Protein AF-A0A7X7L775-F1 (afdb_monomer_lite)

Structure (mmCIF, N/CA/C/O backbone):
data_AF-A0A7X7L775-F1
#
_entry.id   AF-A0A7X7L775-F1
#
loop_
_atom_site.group_PDB
_atom_site.id
_atom_site.type_symbol
_atom_site.label_atom_id
_atom_site.label_alt_id
_atom_site.label_comp_id
_atom_site.label_asym_id
_atom_site.label_entity_id
_atom_site.label_seq_id
_atom_site.pdbx_PDB_ins_code
_atom_site.Cartn_x
_atom_site.Cartn_y
_atom_site.Cartn_z
_atom_site.occupancy
_atom_site.B_iso_or_equiv
_atom_site.auth_seq_id
_atom_site.auth_comp_id
_atom_site.auth_asym_id
_atom_site.auth_atom_id
_atom_site.pdbx_PDB_model_num
ATOM 1 N N . GLU A 1 1 ? 21.124 26.265 -6.859 1.00 46.03 1 GLU A N 1
ATOM 2 C CA . GLU A 1 1 ? 20.846 25.430 -5.668 1.00 46.03 1 GLU A CA 1
ATOM 3 C C . GLU A 1 1 ? 19.899 24.245 -5.911 1.00 46.03 1 GLU A C 1
ATOM 5 O O . GLU A 1 1 ? 19.710 23.469 -4.991 1.00 46.03 1 GLU A O 1
ATOM 10 N N . ILE A 1 2 ? 19.387 24.006 -7.129 1.00 48.62 2 ILE A N 1
ATOM 11 C CA . ILE A 1 2 ? 18.454 22.886 -7.409 1.00 48.62 2 ILE A CA 1
ATOM 12 C C . ILE A 1 2 ? 19.182 21.575 -7.805 1.00 48.62 2 ILE A C 1
ATOM 14 O O . ILE A 1 2 ? 18.610 20.496 -7.750 1.00 48.62 2 ILE A O 1
ATOM 18 N N . GLU A 1 3 ? 20.478 21.626 -8.132 1.00 42.62 3 GLU A N 1
ATOM 19 C CA . GLU A 1 3 ? 21.259 20.466 -8.617 1.00 42.62 3 GLU A CA 1
ATOM 20 C C . GLU A 1 3 ? 21.917 19.603 -7.522 1.00 42.62 3 GLU A C 1
ATOM 22 O O . GLU A 1 3 ? 22.632 18.655 -7.836 1.00 42.62 3 GLU A O 1
ATOM 27 N N . LYS A 1 4 ? 21.696 19.899 -6.235 1.00 44.00 4 LYS A N 1
ATOM 28 C CA . LYS A 1 4 ? 22.303 19.155 -5.110 1.00 44.00 4 LYS A CA 1
ATOM 29 C C . LYS A 1 4 ? 21.360 18.172 -4.404 1.00 44.00 4 LYS A C 1
ATOM 31 O O . LYS A 1 4 ? 21.684 17.709 -3.318 1.00 44.00 4 LYS A O 1
ATOM 36 N N . ILE A 1 5 ? 20.242 17.810 -5.036 1.00 47.72 5 ILE A N 1
ATOM 37 C CA . ILE A 1 5 ? 19.385 16.685 -4.622 1.00 47.72 5 ILE A CA 1
ATOM 38 C C . ILE A 1 5 ? 19.456 15.595 -5.705 1.00 47.72 5 ILE A C 1
ATOM 40 O O . ILE A 1 5 ? 18.521 15.363 -6.458 1.00 47.72 5 ILE A O 1
ATOM 44 N N . LYS A 1 6 ? 20.623 14.968 -5.835 1.00 49.72 6 LYS A N 1
ATOM 45 C CA . LYS A 1 6 ? 20.861 13.664 -6.484 1.00 49.72 6 LYS A CA 1
ATOM 46 C C . LYS A 1 6 ? 22.051 13.080 -5.711 1.00 49.72 6 LYS A C 1
ATOM 48 O O . LYS A 1 6 ? 23.084 13.735 -5.661 1.00 49.72 6 LYS A O 1
ATOM 53 N N . ASN A 1 7 ? 22.020 11.953 -4.999 1.00 52.84 7 ASN A N 1
ATOM 54 C CA . ASN A 1 7 ? 21.298 10.696 -5.168 1.00 52.84 7 ASN A CA 1
ATOM 55 C C . ASN A 1 7 ? 21.207 9.973 -3.805 1.00 52.84 7 ASN A C 1
ATOM 57 O O . ASN A 1 7 ? 22.163 9.302 -3.419 1.00 52.84 7 ASN A O 1
ATOM 61 N N . GLU A 1 8 ? 20.098 10.073 -3.081 1.00 59.28 8 GLU A N 1
ATOM 62 C CA . GLU A 1 8 ? 19.779 9.042 -2.072 1.00 59.28 8 GLU A CA 1
ATOM 63 C C . GLU A 1 8 ? 18.551 8.238 -2.508 1.00 59.28 8 GLU A C 1
ATOM 65 O O . GLU A 1 8 ? 18.525 7.023 -2.333 1.00 59.28 8 GLU A O 1
ATOM 70 N N . TYR A 1 9 ? 17.601 8.885 -3.196 1.00 64.19 9 TYR A N 1
ATOM 71 C CA . TYR A 1 9 ? 16.372 8.251 -3.658 1.00 64.19 9 TYR A CA 1
ATOM 72 C C . TYR A 1 9 ? 16.010 8.659 -5.084 1.00 64.19 9 TYR A C 1
ATOM 74 O O . TYR A 1 9 ? 16.171 9.813 -5.486 1.00 64.19 9 TYR A O 1
ATOM 82 N N . ASP A 1 10 ? 15.517 7.678 -5.831 1.00 80.00 10 ASP A N 1
ATOM 83 C CA . ASP A 1 10 ? 14.937 7.841 -7.157 1.00 80.00 10 ASP A CA 1
ATOM 84 C C . ASP A 1 10 ? 13.474 8.284 -6.999 1.00 80.00 10 ASP A C 1
ATOM 86 O O . ASP A 1 10 ? 12.580 7.469 -6.768 1.00 80.00 10 ASP A O 1
ATOM 90 N N . PHE A 1 11 ? 13.242 9.599 -7.021 1.00 79.69 11 PHE A N 1
ATOM 91 C CA . PHE A 1 11 ? 11.902 10.168 -6.857 1.00 79.69 11 PHE A CA 1
ATOM 92 C C . PHE A 1 11 ? 10.941 9.754 -7.969 1.00 79.69 11 PHE A C 1
ATOM 94 O O . PHE A 1 11 ? 9.754 9.593 -7.688 1.00 79.69 11 PHE A O 1
ATOM 101 N N . ASP A 1 12 ? 11.440 9.560 -9.190 1.00 84.12 12 ASP A N 1
ATOM 102 C CA . ASP A 1 12 ? 10.615 9.104 -10.307 1.00 84.12 12 ASP A CA 1
ATOM 103 C C . ASP A 1 12 ? 10.088 7.700 -9.989 1.00 84.12 12 ASP A C 1
ATOM 105 O O . ASP A 1 12 ? 8.879 7.473 -10.001 1.00 84.12 12 ASP A O 1
ATOM 109 N N . PHE A 1 13 ? 10.963 6.804 -9.520 1.00 84.38 13 PHE A N 1
ATOM 110 C CA . PHE A 1 13 ? 10.550 5.471 -9.082 1.00 84.38 13 PHE A CA 1
ATOM 111 C C . PHE A 1 13 ? 9.582 5.485 -7.886 1.00 84.38 13 PHE A C 1
ATOM 113 O O . PHE A 1 13 ? 8.666 4.665 -7.818 1.00 84.38 13 PHE A O 1
ATOM 120 N N . ILE A 1 14 ? 9.745 6.407 -6.929 1.00 85.25 14 ILE A N 1
ATOM 121 C CA . ILE A 1 14 ? 8.799 6.549 -5.808 1.00 85.25 14 ILE A CA 1
ATOM 122 C C . ILE A 1 14 ? 7.416 6.967 -6.316 1.00 85.25 14 ILE A C 1
ATOM 124 O O . ILE A 1 14 ? 6.408 6.412 -5.873 1.00 85.25 14 ILE A O 1
ATOM 128 N N . CYS A 1 15 ? 7.358 7.935 -7.231 1.00 87.56 15 CYS A N 1
ATOM 129 C CA . CYS A 1 15 ? 6.113 8.374 -7.851 1.00 87.56 15 CYS A CA 1
ATOM 130 C C . CYS A 1 15 ? 5.448 7.231 -8.625 1.00 87.56 15 CYS A C 1
ATOM 132 O O . CYS A 1 15 ? 4.262 6.981 -8.411 1.00 87.56 15 CYS A O 1
ATOM 134 N N . ASP A 1 16 ? 6.216 6.490 -9.423 1.00 89.94 16 ASP A N 1
ATOM 135 C CA . ASP A 1 16 ? 5.752 5.309 -10.158 1.00 89.94 16 ASP A CA 1
ATOM 136 C C . ASP A 1 16 ? 5.179 4.245 -9.212 1.00 89.94 16 ASP A C 1
ATOM 138 O O . ASP A 1 16 ? 4.090 3.713 -9.427 1.00 89.94 16 ASP A O 1
ATOM 142 N N . ALA A 1 17 ? 5.867 3.976 -8.101 1.00 89.06 17 ALA A N 1
ATOM 143 C CA . ALA A 1 17 ? 5.421 3.025 -7.089 1.00 89.06 17 ALA A CA 1
ATOM 144 C C . ALA A 1 17 ? 4.112 3.454 -6.404 1.00 89.06 17 ALA A C 1
ATOM 146 O O . ALA A 1 17 ? 3.232 2.620 -6.163 1.00 89.06 17 ALA A O 1
ATOM 147 N N . ILE A 1 18 ? 3.957 4.747 -6.100 1.00 90.88 18 ILE A N 1
ATOM 148 C CA . ILE A 1 18 ? 2.723 5.299 -5.525 1.00 90.88 18 ILE A CA 1
ATOM 149 C C . ILE A 1 18 ? 1.586 5.274 -6.549 1.00 90.88 18 ILE A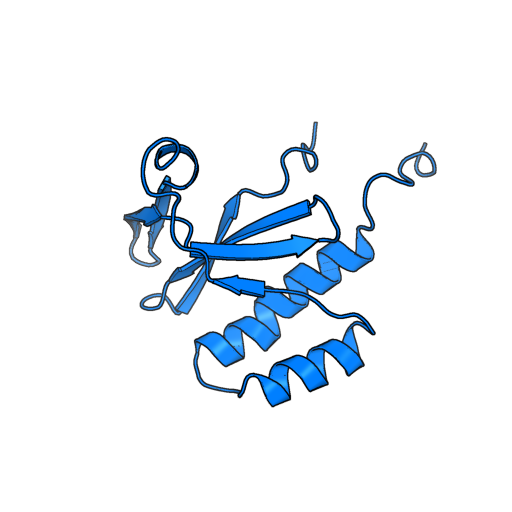 C 1
ATOM 151 O O . ILE A 1 18 ? 0.454 4.948 -6.186 1.00 90.88 18 ILE A O 1
ATOM 155 N N . GLU A 1 19 ? 1.862 5.585 -7.814 1.00 93.12 19 GLU A N 1
ATOM 156 C CA . GLU A 1 19 ? 0.863 5.527 -8.879 1.00 93.12 19 GLU A CA 1
ATOM 157 C C . GLU A 1 19 ? 0.379 4.087 -9.090 1.00 93.12 19 GLU A C 1
ATOM 159 O O . GLU A 1 19 ? -0.828 3.829 -9.045 1.00 93.12 19 GLU A O 1
ATOM 164 N N . HIS A 1 20 ? 1.305 3.131 -9.184 1.00 92.94 20 HIS A N 1
ATOM 165 C CA . HIS A 1 20 ? 0.987 1.709 -9.267 1.00 92.94 20 HIS A CA 1
ATOM 166 C C . HIS A 1 20 ? 0.115 1.243 -8.092 1.00 92.94 20 HIS A C 1
ATOM 168 O O . HIS A 1 20 ? -0.871 0.518 -8.270 1.00 92.94 20 HIS A O 1
ATOM 174 N N . LEU A 1 21 ? 0.454 1.690 -6.878 1.00 94.25 21 LEU A N 1
ATOM 175 C CA . LEU A 1 21 ? -0.307 1.399 -5.668 1.00 94.25 21 LEU A CA 1
ATOM 176 C C . LEU A 1 21 ? -1.737 1.953 -5.752 1.00 94.25 21 LEU A C 1
ATOM 178 O O . LEU A 1 21 ? -2.697 1.239 -5.453 1.00 94.25 21 LEU A O 1
ATOM 182 N N . ALA A 1 22 ? -1.878 3.215 -6.156 1.00 94.12 22 ALA A N 1
ATOM 183 C CA . ALA A 1 22 ? -3.151 3.926 -6.208 1.00 94.12 22 ALA A CA 1
ATOM 184 C C . ALA A 1 22 ? -4.069 3.456 -7.347 1.00 94.12 22 ALA A C 1
ATOM 186 O O . ALA A 1 22 ? -5.289 3.576 -7.224 1.00 94.12 22 ALA A O 1
ATOM 187 N N . LEU A 1 23 ? -3.507 2.927 -8.437 1.00 94.00 23 LEU A N 1
ATOM 188 C CA . LEU A 1 23 ? -4.256 2.519 -9.623 1.00 94.00 23 LEU A CA 1
ATOM 189 C C . LEU A 1 23 ? -4.399 1.001 -9.719 1.00 94.00 23 LEU A C 1
ATOM 191 O O . LEU A 1 23 ? -5.482 0.461 -9.484 1.00 94.00 23 LEU A O 1
ATOM 195 N N . ASP A 1 24 ? -3.330 0.303 -10.086 1.00 94.38 24 ASP A N 1
ATOM 196 C CA . ASP A 1 24 ? -3.411 -1.107 -10.465 1.00 94.38 24 ASP A CA 1
ATOM 197 C C . ASP A 1 24 ? -3.603 -1.998 -9.241 1.00 94.38 24 ASP A C 1
ATOM 199 O O . ASP A 1 24 ? -4.486 -2.860 -9.214 1.00 94.38 24 ASP A O 1
ATOM 203 N N . TYR A 1 25 ? -2.823 -1.761 -8.185 1.00 95.06 25 TYR A N 1
ATOM 204 C CA . TYR A 1 25 ? -2.954 -2.543 -6.964 1.00 95.06 25 TYR A CA 1
ATOM 205 C C . TYR A 1 25 ? -4.292 -2.281 -6.262 1.00 95.06 25 TYR A C 1
ATOM 207 O O . TYR A 1 25 ? -4.928 -3.214 -5.769 1.00 95.06 25 TYR A O 1
ATOM 215 N N . TYR A 1 26 ? -4.776 -1.036 -6.278 1.00 96.12 26 TYR A N 1
ATOM 216 C CA . TYR A 1 26 ? -6.121 -0.698 -5.814 1.00 96.12 26 TYR A CA 1
ATOM 217 C C . TYR A 1 26 ? -7.209 -1.471 -6.577 1.00 96.12 26 TYR A C 1
ATOM 219 O O . TYR A 1 26 ? -8.067 -2.096 -5.949 1.00 96.12 26 TYR A O 1
ATOM 227 N N . LYS A 1 27 ? -7.156 -1.501 -7.917 1.00 96.31 27 LYS A N 1
ATOM 228 C CA . LYS A 1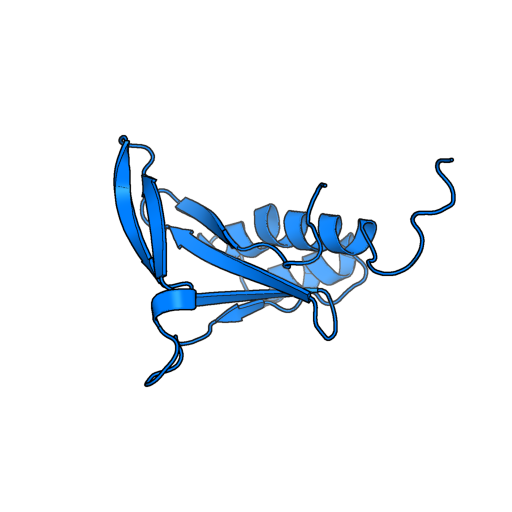 27 ? -8.099 -2.282 -8.739 1.00 96.31 27 LYS A CA 1
ATOM 229 C C . LYS A 1 27 ? -8.063 -3.765 -8.382 1.00 96.31 27 LYS A C 1
ATOM 231 O O . LYS A 1 27 ? -9.116 -4.390 -8.256 1.00 96.31 27 LYS A O 1
ATOM 236 N N . GLN A 1 28 ? -6.875 -4.329 -8.159 1.00 95.38 28 GLN A N 1
ATOM 237 C CA . GLN A 1 28 ? -6.744 -5.719 -7.720 1.00 95.38 28 GLN A CA 1
ATOM 238 C C . GLN A 1 28 ? -7.380 -5.939 -6.339 1.00 95.38 28 GLN A C 1
ATOM 240 O O . GLN A 1 28 ? -8.114 -6.907 -6.147 1.00 95.38 28 GLN A O 1
ATOM 245 N N . LEU A 1 29 ? -7.139 -5.046 -5.373 1.00 94.94 29 LEU A N 1
ATOM 246 C CA . LEU A 1 29 ? -7.730 -5.121 -4.030 1.00 94.94 29 LEU A CA 1
ATOM 247 C C . LEU A 1 29 ? -9.263 -5.022 -4.053 1.00 94.94 29 LEU A C 1
ATOM 249 O O . LEU A 1 29 ? -9.931 -5.648 -3.228 1.00 94.94 29 LEU A O 1
ATOM 253 N N . CYS A 1 30 ? -9.809 -4.274 -5.011 1.00 95.69 30 CYS A N 1
ATOM 254 C CA . CYS A 1 30 ? -11.241 -4.182 -5.286 1.00 95.69 30 CYS A CA 1
ATOM 255 C C . CYS A 1 30 ? -11.799 -5.378 -6.079 1.00 95.69 30 CYS A C 1
ATOM 257 O O . CYS A 1 30 ? -13.015 -5.473 -6.244 1.00 95.69 30 CYS A O 1
ATOM 259 N N . GLY A 1 31 ? -10.946 -6.303 -6.535 1.00 94.94 31 GLY A N 1
ATOM 260 C CA . GLY A 1 31 ? -11.333 -7.481 -7.313 1.00 94.94 31 GLY A CA 1
ATOM 261 C C . GLY A 1 31 ? -11.641 -7.194 -8.785 1.00 94.94 31 GLY A C 1
ATOM 262 O O . GLY A 1 31 ? -12.267 -8.020 -9.441 1.00 94.94 31 GLY A O 1
ATOM 263 N N . GLU A 1 32 ? -11.230 -6.035 -9.304 1.00 96.56 32 GLU A N 1
ATOM 264 C CA . GLU A 1 32 ? -11.500 -5.611 -10.685 1.00 96.56 32 GLU A CA 1
ATOM 265 C C . GLU A 1 32 ? -10.523 -6.228 -11.692 1.00 96.56 32 GLU A C 1
ATOM 267 O O . GLU A 1 32 ? -10.886 -6.461 -12.844 1.00 96.56 32 GLU A O 1
ATOM 272 N N . ILE A 1 33 ? -9.288 -6.505 -11.264 1.00 95.88 33 ILE A N 1
ATOM 273 C CA . ILE A 1 33 ? -8.250 -7.136 -12.087 1.00 95.88 33 ILE A CA 1
ATOM 274 C C . ILE A 1 33 ? -7.553 -8.263 -11.324 1.00 95.88 33 ILE A C 1
ATOM 276 O O . ILE A 1 33 ? -7.528 -8.283 -10.091 1.00 95.88 33 ILE A O 1
ATOM 280 N N . THR A 1 34 ? -6.966 -9.202 -12.064 1.00 94.94 34 THR A N 1
ATOM 281 C CA . THR A 1 34 ? -6.125 -10.259 -11.494 1.00 94.94 34 THR A CA 1
ATOM 282 C C . THR A 1 34 ? -4.705 -9.756 -11.236 1.00 94.94 34 THR A C 1
ATOM 284 O O . THR A 1 34 ? -4.285 -8.716 -11.745 1.00 94.94 34 THR A O 1
ATOM 287 N N . GLU A 1 35 ? -3.944 -10.525 -10.459 1.00 90.00 35 GLU A N 1
ATOM 288 C CA . GLU A 1 35 ? -2.522 -10.260 -10.233 1.00 90.00 35 GLU A CA 1
ATOM 289 C C . GLU A 1 35 ? -1.702 -10.280 -11.532 1.00 90.00 35 GLU A C 1
ATOM 291 O O . GLU A 1 35 ? -0.854 -9.414 -11.727 1.00 90.00 35 GLU A O 1
ATOM 296 N N . ASP A 1 36 ? -1.999 -11.201 -12.451 1.00 91.19 36 ASP A N 1
ATOM 297 C CA . ASP A 1 36 ? -1.307 -11.279 -13.743 1.00 91.19 36 ASP A CA 1
ATOM 298 C C . ASP A 1 36 ? -1.520 -10.011 -14.581 1.00 91.19 36 ASP A C 1
ATOM 300 O O . ASP A 1 36 ? -0.569 -9.481 -15.152 1.00 91.19 36 ASP A O 1
ATOM 304 N N . ILE A 1 37 ? -2.750 -9.480 -14.602 1.00 92.12 37 ILE A N 1
ATOM 305 C CA . ILE A 1 37 ? -3.074 -8.228 -15.305 1.00 92.12 37 ILE A CA 1
ATOM 306 C C . ILE A 1 37 ? -2.349 -7.046 -14.655 1.00 92.12 37 ILE A C 1
ATOM 308 O O . ILE A 1 37 ? -1.811 -6.196 -15.362 1.00 92.12 37 ILE A O 1
ATOM 312 N N . ARG A 1 38 ? -2.298 -6.999 -13.316 1.00 92.00 38 ARG A N 1
ATOM 313 C CA . ARG A 1 38 ? -1.534 -5.977 -12.586 1.00 92.00 38 ARG A CA 1
ATOM 314 C C . ARG A 1 38 ? -0.050 -6.031 -12.963 1.00 92.00 38 ARG A C 1
ATOM 316 O O . ARG A 1 38 ? 0.539 -4.993 -13.251 1.00 92.00 38 ARG A O 1
ATOM 323 N N . ASN A 1 39 ? 0.557 -7.217 -12.941 1.00 86.62 39 ASN A N 1
ATOM 324 C CA . ASN A 1 39 ? 1.985 -7.389 -13.220 1.00 86.62 39 ASN A CA 1
ATOM 325 C C . ASN A 1 39 ? 2.331 -6.999 -14.666 1.00 86.62 39 ASN A C 1
ATOM 327 O O . ASN A 1 39 ? 3.334 -6.323 -14.897 1.00 86.62 39 ASN A O 1
ATOM 331 N N . ASP A 1 40 ? 1.476 -7.359 -15.628 1.00 88.12 40 ASP A N 1
ATOM 332 C CA . ASP A 1 40 ? 1.604 -6.940 -17.027 1.00 88.12 40 ASP A CA 1
ATOM 333 C C . ASP A 1 40 ? 1.523 -5.410 -17.174 1.00 88.12 40 ASP A C 1
ATOM 335 O O . ASP A 1 40 ? 2.403 -4.811 -17.797 1.00 88.12 40 ASP A O 1
ATOM 339 N N . ALA A 1 41 ? 0.540 -4.758 -16.540 1.00 86.38 41 ALA A N 1
ATOM 340 C CA . ALA A 1 41 ? 0.403 -3.300 -16.554 1.00 86.38 41 ALA A CA 1
ATOM 341 C C . ALA A 1 41 ? 1.628 -2.594 -15.947 1.00 86.38 41 ALA A C 1
ATOM 343 O O . ALA A 1 41 ? 2.201 -1.711 -16.585 1.00 86.38 41 ALA A O 1
ATOM 344 N N . CYS A 1 42 ? 2.086 -3.048 -14.775 1.00 84.69 42 CYS A N 1
ATOM 345 C CA . CYS A 1 42 ? 3.270 -2.513 -14.101 1.00 84.69 42 CYS A CA 1
ATOM 346 C C . CYS A 1 42 ? 4.507 -2.548 -15.011 1.00 84.69 42 CYS A C 1
ATOM 348 O O . CYS A 1 42 ? 5.212 -1.550 -15.156 1.00 84.69 42 CYS A O 1
ATOM 350 N N . SER A 1 43 ? 4.734 -3.688 -15.675 1.00 82.25 43 SER A N 1
ATOM 351 C CA . SER A 1 43 ? 5.879 -3.870 -16.571 1.00 82.25 43 SER A CA 1
ATOM 352 C C . SER A 1 43 ? 5.839 -2.936 -17.785 1.00 82.25 43 SER A C 1
ATOM 354 O O . SER A 1 43 ? 6.881 -2.463 -18.232 1.00 82.25 43 SER A O 1
ATOM 356 N N . LYS A 1 44 ? 4.640 -2.639 -18.302 1.00 84.12 44 LYS A N 1
ATOM 357 C CA . LYS A 1 44 ? 4.441 -1.797 -19.489 1.00 84.12 44 LYS A CA 1
ATOM 358 C C . LYS A 1 44 ? 4.556 -0.309 -19.188 1.00 84.12 44 LYS A C 1
ATOM 360 O O . LYS A 1 44 ? 5.065 0.424 -20.030 1.00 84.12 44 LYS A O 1
ATOM 365 N N . VAL A 1 45 ? 4.039 0.130 -18.041 1.00 81.81 45 VAL A N 1
ATOM 366 C CA . VAL A 1 45 ? 3.958 1.555 -17.687 1.00 81.81 45 VAL A CA 1
ATOM 367 C C . VAL A 1 45 ? 5.256 2.033 -17.044 1.00 81.81 45 VAL A C 1
ATOM 369 O O . VAL A 1 45 ? 5.809 3.038 -17.477 1.00 81.81 45 VAL A O 1
ATOM 372 N N . TYR A 1 46 ? 5.776 1.282 -16.071 1.00 79.06 46 TYR A N 1
ATOM 373 C CA . TYR A 1 46 ? 6.897 1.722 -15.232 1.00 79.06 46 TYR A CA 1
ATOM 374 C C . TYR A 1 46 ? 8.239 1.107 -15.642 1.00 79.06 46 TYR A C 1
ATOM 376 O O . TYR A 1 46 ? 9.277 1.458 -15.088 1.00 79.06 46 TYR A O 1
ATOM 384 N N . ASN A 1 47 ? 8.237 0.149 -16.583 1.00 77.25 47 ASN A N 1
ATOM 385 C CA . ASN A 1 47 ? 9.422 -0.624 -16.987 1.00 77.25 47 ASN A CA 1
ATOM 386 C C . ASN A 1 47 ? 10.208 -1.192 -15.781 1.00 77.25 47 ASN A C 1
ATOM 388 O O . ASN A 1 47 ? 11.431 -1.335 -15.813 1.00 77.25 47 ASN A O 1
ATOM 392 N N . SER A 1 48 ? 9.494 -1.479 -14.691 1.00 72.12 48 SER A N 1
ATOM 393 C CA . SER A 1 48 ? 10.059 -1.871 -13.405 1.00 72.12 48 SER A CA 1
ATOM 394 C C . SER A 1 48 ? 9.152 -2.884 -12.713 1.00 72.12 48 SER A C 1
ATOM 396 O O . SER A 1 48 ? 7.947 -2.958 -12.977 1.00 72.12 48 SER A O 1
ATOM 398 N N . TYR A 1 49 ? 9.746 -3.687 -11.832 1.00 76.62 49 TYR A N 1
ATOM 399 C CA . TYR A 1 49 ? 9.015 -4.587 -10.949 1.00 76.62 49 TYR A CA 1
ATOM 400 C C . TYR A 1 49 ? 8.810 -3.899 -9.602 1.00 76.62 49 TYR A C 1
ATOM 402 O O . TYR A 1 49 ? 9.766 -3.673 -8.859 1.00 76.62 49 TYR A O 1
ATOM 410 N N . ILE A 1 50 ? 7.557 -3.574 -9.293 1.00 83.44 50 ILE A N 1
ATOM 411 C CA . ILE A 1 50 ? 7.171 -2.969 -8.022 1.00 83.44 50 ILE A CA 1
ATOM 412 C C . ILE A 1 50 ? 6.650 -4.074 -7.100 1.00 83.44 50 ILE A C 1
ATOM 414 O O . ILE A 1 50 ? 5.586 -4.653 -7.325 1.00 83.44 50 ILE A O 1
ATOM 418 N N . GLU A 1 51 ? 7.418 -4.393 -6.059 1.00 86.12 51 GLU A N 1
ATOM 419 C CA . GLU A 1 51 ? 7.077 -5.466 -5.128 1.00 86.12 51 GLU A CA 1
ATOM 420 C C . GLU A 1 51 ? 6.130 -4.972 -4.028 1.00 86.12 51 GLU A C 1
ATOM 422 O O . GLU A 1 51 ? 6.424 -4.016 -3.305 1.00 86.12 51 GLU A O 1
ATOM 427 N N . ILE A 1 52 ? 5.010 -5.679 -3.858 1.00 87.12 52 ILE A N 1
ATOM 428 C CA . ILE A 1 52 ? 4.086 -5.484 -2.741 1.00 87.12 52 ILE A CA 1
ATOM 429 C C . ILE A 1 52 ? 3.899 -6.809 -2.012 1.00 87.12 52 ILE A C 1
ATOM 431 O O . ILE A 1 52 ? 3.470 -7.798 -2.606 1.00 87.12 52 ILE A O 1
ATOM 435 N N . THR A 1 53 ? 4.143 -6.821 -0.702 1.00 87.44 53 THR A N 1
ATOM 436 C CA . THR A 1 53 ? 3.945 -8.015 0.125 1.00 87.44 53 THR A CA 1
ATOM 437 C C . THR A 1 53 ? 2.893 -7.782 1.194 1.00 87.44 53 THR A C 1
ATOM 439 O O . THR A 1 53 ? 2.743 -6.690 1.748 1.00 87.44 53 THR A O 1
ATOM 442 N N . LYS A 1 54 ? 2.131 -8.840 1.484 1.00 84.69 54 LYS A N 1
ATOM 443 C CA . LYS A 1 54 ? 1.317 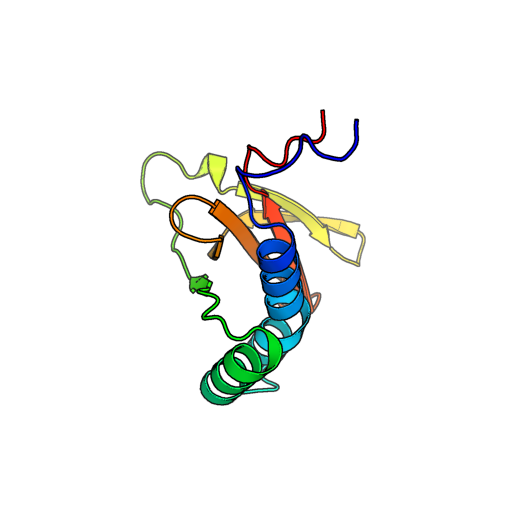-8.899 2.694 1.00 84.69 54 LYS A CA 1
ATOM 444 C C . LYS A 1 54 ? 2.189 -9.430 3.822 1.00 84.69 54 LYS A C 1
ATOM 446 O O . LYS A 1 54 ? 2.734 -10.527 3.716 1.00 84.69 54 LYS A O 1
ATOM 451 N N . VAL A 1 55 ? 2.292 -8.669 4.897 1.00 79.88 55 VAL A N 1
ATOM 452 C CA . VAL A 1 55 ? 3.071 -9.019 6.078 1.00 79.88 55 VAL A CA 1
ATOM 453 C C . VAL A 1 55 ? 2.145 -9.285 7.251 1.00 79.88 55 VAL A C 1
ATOM 455 O O . VAL A 1 55 ? 1.101 -8.657 7.406 1.00 79.88 55 VAL A O 1
ATOM 458 N N . ASN A 1 56 ? 2.532 -10.243 8.087 1.00 70.00 56 ASN A N 1
ATOM 459 C CA . ASN A 1 56 ? 1.937 -10.358 9.408 1.00 70.00 56 ASN A CA 1
ATOM 460 C C . ASN A 1 56 ? 2.730 -9.457 10.363 1.00 70.00 56 ASN A C 1
ATOM 462 O O . ASN A 1 56 ? 3.965 -9.490 10.305 1.00 70.00 56 ASN A O 1
ATOM 466 N N . PRO A 1 57 ? 2.061 -8.718 11.262 1.00 60.53 57 PRO A N 1
ATOM 467 C CA . PRO A 1 57 ? 2.735 -7.977 12.318 1.00 60.53 57 PRO A CA 1
ATOM 468 C C . PRO A 1 57 ? 3.712 -8.887 13.092 1.00 60.53 57 PRO A C 1
ATOM 470 O O . PRO A 1 57 ? 3.387 -10.056 13.358 1.00 60.53 57 PRO A O 1
ATOM 473 N N . PRO A 1 58 ? 4.915 -8.407 13.458 1.00 59.78 58 PRO A N 1
ATOM 474 C CA . PRO A 1 58 ? 5.870 -9.197 14.230 1.00 59.78 58 PRO A CA 1
ATOM 475 C C . PRO A 1 58 ? 5.254 -9.645 15.565 1.00 59.78 58 PRO A C 1
ATOM 477 O O . PRO A 1 58 ? 4.793 -8.825 16.352 1.00 59.78 58 PRO A O 1
ATOM 480 N N . LYS A 1 59 ? 5.269 -10.955 15.847 1.00 53.75 59 LYS A N 1
ATOM 481 C CA . LYS A 1 59 ? 4.437 -11.565 16.903 1.00 53.75 59 LYS A CA 1
ATOM 482 C C . LYS A 1 59 ? 4.736 -11.165 18.359 1.00 53.75 59 LYS A C 1
ATOM 484 O O . LYS A 1 59 ? 3.907 -11.486 19.201 1.00 53.75 59 LYS A O 1
ATOM 489 N N . ILE A 1 60 ? 5.904 -10.608 18.712 1.00 52.34 60 ILE A N 1
ATOM 490 C CA . ILE A 1 60 ? 6.337 -10.649 20.133 1.00 52.34 60 ILE A CA 1
ATOM 491 C C . ILE A 1 60 ? 6.942 -9.344 20.686 1.00 52.34 60 ILE A C 1
ATOM 493 O O . ILE A 1 60 ? 6.808 -9.110 21.882 1.00 52.34 60 ILE A O 1
ATOM 497 N N . THR A 1 61 ? 7.561 -8.460 19.892 1.00 53.69 61 THR A N 1
ATOM 498 C CA . THR A 1 61 ? 8.315 -7.326 20.486 1.00 53.69 61 THR A CA 1
ATOM 499 C C . THR A 1 61 ? 8.171 -5.967 19.808 1.00 53.69 61 THR A C 1
ATOM 501 O O . THR A 1 61 ?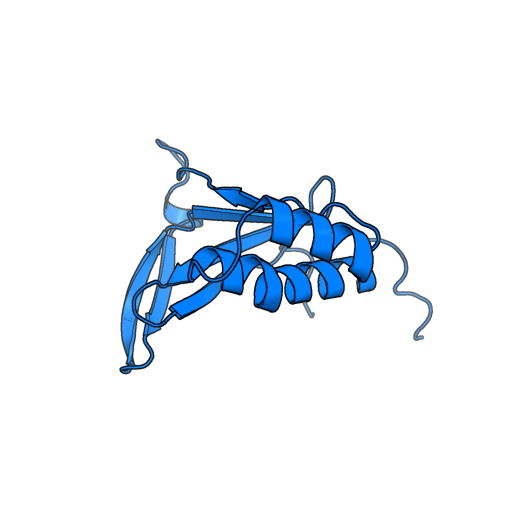 8.681 -4.996 20.361 1.00 53.69 61 THR A O 1
ATOM 504 N N . ASN A 1 62 ? 7.475 -5.852 18.668 1.00 54.28 62 ASN A N 1
ATOM 505 C CA . ASN A 1 62 ? 7.364 -4.566 17.970 1.00 54.28 62 ASN A CA 1
ATOM 506 C C . ASN A 1 62 ? 5.981 -4.253 17.372 1.00 54.28 62 ASN A C 1
ATOM 508 O O . ASN A 1 62 ? 5.882 -3.657 16.306 1.00 54.28 62 ASN A O 1
ATOM 512 N N . THR A 1 63 ? 4.896 -4.669 18.028 1.00 56.75 63 THR A N 1
ATOM 513 C CA . THR A 1 63 ? 3.536 -4.408 17.519 1.00 56.75 63 THR A CA 1
ATOM 514 C C . THR A 1 63 ? 3.176 -2.921 17.539 1.00 56.75 63 THR A C 1
ATOM 516 O O . THR A 1 63 ? 2.504 -2.455 16.628 1.00 56.75 63 THR A O 1
ATOM 519 N N . LYS A 1 64 ? 3.685 -2.147 18.511 1.00 61.53 64 LYS A N 1
ATOM 520 C CA . LYS A 1 64 ? 3.389 -0.707 18.632 1.00 61.53 64 LYS A CA 1
ATOM 521 C C . LYS A 1 64 ? 3.829 0.112 17.418 1.00 61.53 64 LYS A C 1
ATOM 523 O O . LYS A 1 64 ? 3.122 1.044 17.064 1.00 61.53 64 LYS A O 1
ATOM 528 N N . ASP A 1 65 ? 4.940 -0.248 16.775 1.00 68.06 65 ASP A N 1
ATOM 529 C CA . ASP A 1 65 ? 5.428 0.451 15.576 1.00 68.06 65 ASP A CA 1
ATOM 530 C C . ASP A 1 65 ? 4.571 0.161 14.328 1.00 68.06 65 ASP A C 1
ATOM 532 O O . ASP A 1 65 ? 4.688 0.859 13.324 1.00 68.06 65 ASP A O 1
ATOM 536 N N . TYR A 1 66 ? 3.716 -0.868 14.382 1.00 77.75 66 TYR A N 1
ATOM 537 C CA . TYR A 1 66 ? 2.801 -1.255 13.304 1.00 77.75 66 TYR A CA 1
ATOM 538 C C . TYR A 1 66 ? 1.356 -0.819 13.575 1.00 77.75 66 TYR A C 1
ATOM 540 O O . TYR A 1 66 ? 0.514 -0.922 12.686 1.00 77.75 66 TYR A O 1
ATOM 548 N N . GLU A 1 67 ? 1.054 -0.331 14.779 1.00 87.50 67 GLU A N 1
ATOM 549 C CA . GLU A 1 67 ? -0.264 0.166 15.164 1.00 87.50 67 GLU A CA 1
ATOM 550 C C . GLU A 1 67 ? -0.389 1.662 14.856 1.00 87.50 67 GLU A C 1
ATOM 552 O O . GLU A 1 67 ? 0.472 2.465 15.211 1.00 87.50 67 GLU A O 1
ATOM 557 N N . PHE A 1 68 ? -1.502 2.068 14.252 1.00 89.06 68 PHE A N 1
ATOM 558 C CA . PHE A 1 68 ? -1.797 3.475 13.995 1.00 89.06 68 PHE A CA 1
ATOM 559 C C . PHE A 1 68 ? -3.303 3.742 14.061 1.00 89.06 68 PHE A C 1
ATOM 561 O O . PHE A 1 68 ? -4.120 2.817 14.091 1.00 89.06 68 PHE A O 1
ATOM 568 N N . THR A 1 69 ? -3.684 5.017 14.113 1.00 93.31 69 THR A N 1
ATOM 569 C CA . THR A 1 69 ? -5.086 5.439 14.064 1.00 93.31 69 THR A CA 1
ATOM 570 C C . THR A 1 69 ? -5.355 6.291 12.833 1.00 93.31 69 THR A C 1
ATOM 572 O O . THR A 1 69 ? -4.503 7.061 12.395 1.00 93.31 69 THR A O 1
ATOM 575 N N . TYR A 1 70 ? -6.550 6.160 12.261 1.00 94.25 70 TYR A N 1
ATOM 576 C CA . TYR A 1 70 ? -6.998 6.990 11.142 1.00 94.25 70 TYR A CA 1
ATOM 577 C C . TYR A 1 70 ? -8.516 7.204 11.185 1.00 94.25 70 TYR A C 1
ATOM 579 O O . TYR A 1 70 ? -9.240 6.467 11.857 1.00 94.25 70 TYR A O 1
ATOM 587 N N . ASN A 1 71 ? -8.998 8.227 10.476 1.00 95.50 71 ASN A N 1
ATOM 588 C CA . ASN A 1 71 ? -10.425 8.544 10.386 1.00 95.50 71 ASN A CA 1
ATOM 589 C C . ASN A 1 71 ? -11.055 7.865 9.172 1.00 95.50 71 ASN A C 1
ATOM 591 O O . ASN A 1 71 ? -10.567 8.056 8.052 1.00 95.50 71 ASN A O 1
ATOM 595 N N . LYS A 1 72 ? -12.159 7.144 9.376 1.00 94.25 72 LYS A N 1
ATOM 596 C CA . LYS A 1 72 ? -13.087 6.692 8.329 1.00 94.25 72 LYS A CA 1
ATOM 597 C C . LYS A 1 72 ? -13.764 7.856 7.609 1.00 94.25 72 LYS A C 1
ATOM 599 O O . LYS A 1 72 ? -13.748 8.989 8.092 1.00 94.25 72 LYS A O 1
ATOM 604 N N . LYS A 1 73 ? -14.341 7.596 6.432 1.00 92.25 73 LYS A N 1
ATOM 605 C CA . LYS A 1 73 ? -15.102 8.605 5.667 1.00 92.25 73 LYS A CA 1
ATOM 606 C C . LYS A 1 73 ? -16.298 9.157 6.449 1.00 92.25 73 LYS A C 1
ATOM 608 O O . LYS A 1 73 ? -16.676 10.304 6.237 1.00 92.25 73 LYS A O 1
ATOM 613 N N . ASP A 1 74 ? -16.857 8.365 7.360 1.00 94.25 74 ASP A N 1
ATOM 614 C CA . ASP A 1 74 ? -17.928 8.769 8.278 1.00 94.25 74 ASP A CA 1
ATOM 615 C C . ASP A 1 74 ? -17.437 9.583 9.494 1.00 94.25 74 ASP A C 1
ATOM 617 O O . ASP A 1 74 ? -18.244 10.022 10.311 1.00 94.25 74 ASP A O 1
ATOM 621 N N . GLY A 1 75 ? -16.123 9.795 9.616 1.00 93.56 75 GLY A N 1
ATOM 622 C CA . GLY A 1 75 ? -15.494 10.517 10.719 1.00 93.56 75 GLY A CA 1
ATOM 623 C C . GLY A 1 75 ? -15.176 9.667 11.951 1.00 93.56 75 GLY A C 1
ATOM 624 O O . GLY A 1 75 ? -14.622 10.200 12.911 1.00 93.56 75 GLY A O 1
ATOM 625 N N . SER A 1 76 ? -15.485 8.367 11.959 1.00 95.44 76 SER A N 1
ATOM 626 C CA . SER A 1 76 ? -15.122 7.484 13.072 1.00 95.44 76 SER A CA 1
ATOM 627 C C . SER A 1 76 ? -13.616 7.198 13.104 1.00 95.44 76 SER A C 1
ATOM 629 O O . SER A 1 76 ? -12.967 7.046 12.068 1.00 95.44 76 SER A O 1
ATOM 631 N N . ILE A 1 77 ? -13.040 7.123 14.307 1.00 96.12 77 ILE A N 1
ATOM 632 C CA . ILE A 1 77 ? -11.620 6.804 14.496 1.00 96.12 77 ILE A CA 1
ATOM 633 C C . ILE A 1 77 ? -11.461 5.291 14.587 1.00 96.12 77 ILE A C 1
ATOM 635 O O . ILE A 1 77 ? -12.104 4.635 15.408 1.00 96.12 77 ILE A O 1
ATOM 639 N N . VAL A 1 78 ? -10.547 4.747 13.790 1.00 94.75 78 VAL A N 1
ATOM 640 C CA . VAL A 1 78 ? -10.200 3.327 13.789 1.00 94.75 78 VAL A CA 1
ATOM 641 C C . VAL A 1 78 ? -8.754 3.156 14.220 1.00 94.75 78 VAL A C 1
ATOM 643 O O . VAL A 1 78 ? -7.878 3.894 13.775 1.00 94.75 78 VAL A O 1
ATOM 646 N N . LYS A 1 79 ? -8.508 2.163 15.078 1.00 93.25 79 LYS A N 1
ATOM 647 C CA . LYS A 1 79 ? -7.170 1.650 15.375 1.00 93.25 79 LYS A CA 1
ATOM 648 C C . LYS A 1 79 ? -6.893 0.469 14.448 1.00 93.25 79 LYS A C 1
ATOM 650 O O . LYS A 1 79 ? -7.689 -0.467 14.415 1.00 93.25 79 LYS A O 1
ATOM 655 N N . ALA A 1 80 ? -5.795 0.523 13.707 1.00 90.56 80 ALA A N 1
ATOM 656 C CA . ALA A 1 80 ? -5.426 -0.489 12.729 1.00 90.56 80 ALA A CA 1
ATOM 657 C C . ALA A 1 80 ? -3.961 -0.905 12.863 1.00 90.56 80 ALA A C 1
ATOM 659 O O . ALA A 1 80 ? -3.159 -0.219 13.495 1.00 90.56 80 ALA A O 1
ATOM 660 N N . GLU A 1 81 ? -3.641 -2.037 12.243 1.00 90.44 81 GLU A N 1
ATOM 661 C CA . GLU A 1 81 ? -2.297 -2.598 12.164 1.00 90.44 81 GLU A CA 1
ATOM 662 C C . GLU A 1 81 ? -1.860 -2.648 10.701 1.00 90.44 81 GLU A C 1
ATOM 664 O O . GLU A 1 81 ? -2.610 -3.105 9.838 1.00 90.44 81 GLU A O 1
ATOM 669 N N . ILE A 1 82 ? -0.649 -2.172 10.426 1.00 89.81 82 ILE A N 1
ATOM 670 C CA . ILE A 1 82 ? -0.012 -2.236 9.111 1.00 89.81 82 ILE A CA 1
ATOM 671 C C . ILE A 1 82 ? 0.152 -3.705 8.707 1.00 89.81 82 ILE A C 1
ATOM 673 O O . ILE A 1 82 ? 0.800 -4.478 9.415 1.00 89.81 82 ILE A O 1
ATOM 677 N N . ASP A 1 83 ? -0.390 -4.075 7.544 1.00 90.69 83 ASP A N 1
ATOM 678 C CA . ASP A 1 83 ? -0.345 -5.448 7.028 1.00 90.69 83 ASP A CA 1
ATOM 679 C C . ASP A 1 83 ? 0.301 -5.561 5.643 1.00 90.69 83 ASP A C 1
ATOM 681 O O . ASP A 1 83 ? 0.367 -6.657 5.076 1.00 90.69 83 ASP A O 1
ATOM 685 N N . ARG A 1 84 ? 0.768 -4.448 5.062 1.00 92.31 84 ARG A N 1
ATOM 686 C CA . ARG A 1 84 ? 1.348 -4.428 3.715 1.00 92.31 84 ARG A CA 1
ATOM 687 C C . ARG A 1 84 ? 2.527 -3.486 3.582 1.00 92.31 84 ARG A C 1
ATOM 689 O O . ARG A 1 84 ? 2.531 -2.383 4.128 1.00 92.31 84 ARG A O 1
ATOM 696 N N . HIS A 1 85 ? 3.493 -3.933 2.786 1.00 91.06 85 HIS A N 1
ATOM 697 C CA . HIS A 1 85 ? 4.674 -3.175 2.398 1.00 91.06 85 HIS A CA 1
ATOM 698 C C . HIS A 1 85 ? 4.729 -3.042 0.881 1.00 91.06 85 HIS A C 1
ATOM 700 O O . HIS A 1 85 ? 4.609 -4.039 0.171 1.00 91.06 85 HIS A O 1
ATOM 706 N N . LEU A 1 86 ? 4.955 -1.823 0.408 1.00 91.19 86 LEU A N 1
ATOM 707 C CA . LEU A 1 86 ? 5.385 -1.516 -0.951 1.00 91.19 86 LEU A CA 1
ATOM 708 C C . LEU A 1 86 ? 6.887 -1.219 -0.905 1.00 91.19 86 LEU A C 1
ATOM 710 O O . LEU A 1 86 ? 7.305 -0.320 -0.174 1.00 91.19 86 LEU A O 1
ATOM 714 N N . TYR A 1 87 ? 7.693 -1.987 -1.633 1.00 86.75 87 TYR A N 1
ATOM 715 C CA . TYR A 1 87 ? 9.151 -1.881 -1.592 1.00 86.75 87 TYR A CA 1
ATOM 716 C C . TYR A 1 87 ? 9.659 -0.870 -2.616 1.00 86.75 87 TYR A C 1
ATOM 718 O O . TYR A 1 87 ? 9.279 -0.893 -3.784 1.00 86.75 87 TYR A O 1
ATOM 726 N N . LEU A 1 88 ? 10.562 -0.008 -2.159 1.00 82.94 88 LEU A N 1
ATOM 727 C CA . LEU A 1 88 ? 11.240 1.022 -2.934 1.00 82.94 88 LEU A CA 1
ATOM 728 C C . LEU A 1 88 ? 12.741 0.689 -2.993 1.00 82.94 88 LEU A C 1
ATOM 730 O O . LEU A 1 88 ? 13.573 1.376 -2.398 1.00 82.94 88 LEU A O 1
ATOM 734 N N . GLY A 1 89 ? 13.089 -0.430 -3.632 1.00 74.50 89 GLY A N 1
AT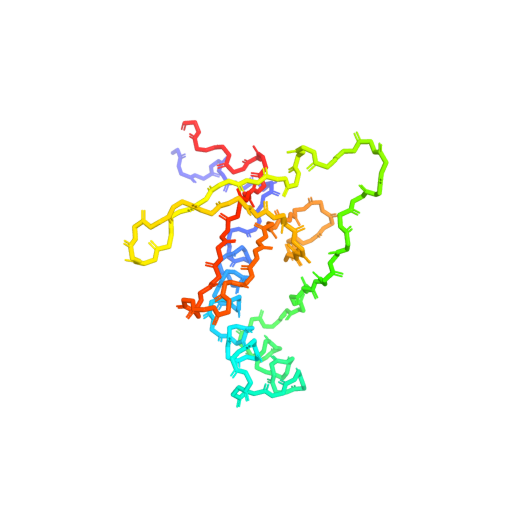OM 735 C CA . GLY A 1 89 ? 14.459 -0.955 -3.640 1.00 74.50 89 GLY A CA 1
ATOM 736 C C . GLY A 1 89 ? 14.837 -1.690 -2.346 1.00 74.50 89 GLY A C 1
ATOM 737 O O . GLY A 1 89 ? 13.986 -2.297 -1.696 1.00 74.50 89 GLY A O 1
ATOM 738 N N . SER A 1 90 ? 16.126 -1.685 -1.983 1.00 66.94 90 SER A N 1
ATOM 739 C CA . SER A 1 90 ? 16.655 -2.552 -0.914 1.00 66.94 90 SER A CA 1
ATOM 740 C C . SER A 1 90 ? 16.210 -2.156 0.498 1.00 66.94 90 SER A C 1
ATOM 742 O O . SER A 1 90 ? 15.967 -3.033 1.324 1.00 66.94 90 SER A O 1
ATOM 744 N N . GLU A 1 91 ? 16.067 -0.858 0.776 1.00 67.69 91 GLU A N 1
ATOM 745 C CA . GLU A 1 91 ? 15.829 -0.356 2.142 1.00 67.69 91 GLU A CA 1
ATOM 746 C C . GLU A 1 91 ? 14.559 0.503 2.282 1.00 67.69 91 GLU A C 1
ATOM 748 O O . GLU A 1 91 ? 14.027 0.655 3.385 1.00 67.69 91 GLU A O 1
ATOM 753 N N . GLY A 1 92 ? 14.032 1.055 1.182 1.00 78.31 92 GLY A N 1
ATOM 754 C CA . GLY A 1 92 ? 12.844 1.907 1.203 1.00 78.31 92 GLY A CA 1
ATOM 755 C C . GLY A 1 92 ? 11.551 1.093 1.251 1.00 78.31 92 GLY A C 1
ATOM 756 O O . GLY A 1 92 ? 11.388 0.129 0.506 1.00 78.31 92 GLY A O 1
ATOM 757 N N . ARG A 1 93 ? 10.607 1.473 2.122 1.00 85.25 93 ARG A N 1
ATOM 758 C CA . ARG A 1 93 ? 9.272 0.856 2.189 1.00 85.25 93 ARG A CA 1
ATOM 759 C C . ARG A 1 93 ? 8.194 1.894 2.459 1.00 85.25 93 ARG A C 1
ATOM 761 O O . ARG A 1 93 ? 8.368 2.747 3.326 1.00 85.25 93 ARG A O 1
ATOM 768 N N . ILE A 1 94 ? 7.068 1.762 1.767 1.00 88.50 94 ILE A N 1
ATOM 769 C CA . ILE A 1 94 ? 5.810 2.429 2.106 1.00 88.50 94 ILE A CA 1
ATOM 770 C C . ILE A 1 94 ? 4.931 1.416 2.837 1.00 88.50 94 ILE A C 1
ATOM 772 O O . ILE A 1 94 ? 4.669 0.320 2.335 1.00 88.50 94 ILE A O 1
ATOM 776 N N . TYR A 1 95 ? 4.482 1.791 4.030 1.00 90.06 95 TYR A N 1
ATOM 777 C CA . TYR A 1 95 ? 3.690 0.945 4.913 1.00 90.06 95 TYR A CA 1
ATOM 778 C C . TYR A 1 95 ? 2.226 1.363 4.853 1.00 90.06 95 TYR A C 1
ATOM 780 O O . TYR A 1 95 ? 1.900 2.534 5.073 1.00 90.06 95 TYR A O 1
ATOM 788 N N . PHE A 1 96 ? 1.331 0.422 4.566 1.00 93.62 96 PHE A N 1
ATOM 789 C CA . PHE A 1 96 ? -0.076 0.746 4.353 1.00 93.62 96 PHE A CA 1
ATOM 790 C C . PHE A 1 96 ? -1.019 -0.395 4.737 1.00 93.62 96 PHE A C 1
ATOM 792 O O . PHE A 1 96 ? -0.601 -1.526 4.984 1.00 93.62 96 PHE A O 1
ATOM 799 N N . ILE A 1 97 ? -2.311 -0.072 4.753 1.00 95.00 97 ILE A N 1
ATOM 800 C CA . ILE A 1 97 ? -3.416 -1.035 4.795 1.00 95.00 97 ILE A CA 1
ATOM 801 C C . ILE A 1 97 ? -4.386 -0.760 3.646 1.00 95.00 97 ILE A C 1
ATOM 803 O O . ILE A 1 97 ? -4.397 0.328 3.061 1.00 95.00 97 ILE A O 1
ATOM 807 N N . PHE A 1 98 ? -5.262 -1.724 3.372 1.00 95.62 98 PHE A N 1
ATOM 808 C CA . PHE A 1 98 ? -6.453 -1.491 2.561 1.00 95.62 98 PHE A CA 1
ATOM 809 C C . PHE A 1 98 ? -7.703 -1.495 3.441 1.00 95.62 98 PHE A C 1
ATOM 811 O O . PHE A 1 98 ? -8.103 -2.539 3.961 1.00 95.62 98 PHE A O 1
ATOM 818 N N . ASP A 1 99 ? -8.333 -0.331 3.575 1.00 95.12 99 ASP A N 1
ATOM 819 C CA . ASP A 1 99 ? -9.646 -0.201 4.191 1.00 95.12 99 ASP A CA 1
ATOM 820 C C . ASP A 1 99 ? -10.701 -0.700 3.200 1.00 95.12 99 ASP A C 1
ATOM 822 O O . ASP A 1 99 ? -11.037 -0.031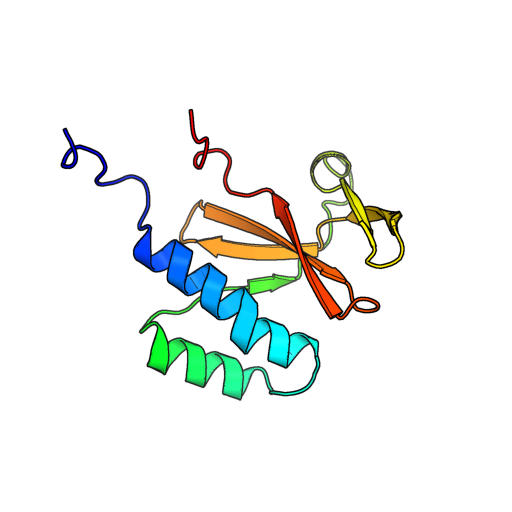 2.219 1.00 95.12 99 ASP A O 1
ATOM 826 N N . LYS A 1 100 ? -11.195 -1.913 3.449 1.00 93.88 100 LYS A N 1
ATOM 827 C CA . LYS A 1 100 ? -12.178 -2.578 2.590 1.00 93.88 100 LYS A CA 1
ATOM 828 C C . LYS A 1 100 ? -13.555 -1.926 2.639 1.00 93.88 100 LYS A C 1
ATOM 830 O O . LYS A 1 100 ? -14.284 -2.019 1.656 1.00 93.88 100 LYS A O 1
ATOM 835 N N . GLU A 1 101 ? -13.920 -1.319 3.766 1.00 93.88 101 GLU A N 1
ATOM 836 C CA . GLU A 1 101 ? -15.233 -0.697 3.935 1.00 93.88 101 GLU A CA 1
ATOM 837 C C . GLU A 1 101 ? -15.291 0.611 3.148 1.00 93.88 101 GLU A C 1
ATOM 839 O O . GLU A 1 101 ? -16.176 0.798 2.314 1.00 93.88 101 GLU A O 1
ATOM 844 N N . ASP A 1 102 ? -14.282 1.467 3.327 1.00 95.62 102 ASP A N 1
ATOM 845 C CA . ASP A 1 102 ? -14.194 2.746 2.619 1.00 95.62 102 ASP A CA 1
ATOM 846 C C . ASP A 1 102 ? -13.628 2.621 1.197 1.00 95.62 102 ASP A C 1
ATOM 848 O O . ASP A 1 102 ? -13.622 3.617 0.461 1.00 95.62 102 ASP A O 1
ATOM 852 N N . LYS A 1 103 ? -13.144 1.428 0.819 1.00 95.38 103 LYS A N 1
ATOM 853 C CA . LYS A 1 103 ? -12.399 1.139 -0.417 1.00 95.38 103 LYS A CA 1
ATOM 854 C C . LYS A 1 103 ? -11.304 2.173 -0.653 1.00 95.38 103 LYS A C 1
ATOM 856 O O . LYS A 1 103 ? -11.370 2.977 -1.581 1.00 95.38 103 LYS A O 1
ATOM 861 N N . ARG A 1 104 ? -10.300 2.190 0.220 1.00 94.75 104 ARG A N 1
ATOM 862 C CA . ARG A 1 104 ? -9.138 3.074 0.065 1.00 94.75 104 ARG A CA 1
ATOM 863 C C . ARG A 1 104 ? -7.881 2.473 0.657 1.00 94.75 104 ARG A C 1
ATOM 865 O O . ARG A 1 104 ? -7.923 1.687 1.601 1.00 94.75 104 ARG A O 1
ATOM 872 N N . ILE A 1 105 ? -6.759 2.902 0.110 1.00 95.62 105 ILE A N 1
ATOM 873 C CA . ILE A 1 105 ? -5.444 2.623 0.664 1.00 95.62 105 ILE A CA 1
ATOM 874 C C . ILE A 1 105 ? -5.145 3.698 1.704 1.00 95.62 105 ILE A C 1
ATOM 876 O O . ILE A 1 105 ? -5.328 4.887 1.445 1.00 95.62 105 ILE A O 1
ATOM 880 N N . VAL A 1 106 ? -4.720 3.275 2.891 1.00 94.94 106 VAL A N 1
ATOM 881 C CA . VAL A 1 106 ? -4.329 4.179 3.973 1.00 94.94 106 VAL A CA 1
ATOM 882 C C . VAL A 1 106 ? -2.842 3.991 4.213 1.00 94.94 106 VAL A C 1
ATOM 884 O O . VAL A 1 106 ? -2.415 2.933 4.675 1.00 94.94 106 VAL A O 1
ATOM 887 N N . ILE A 1 107 ? -2.060 5.012 3.865 1.00 92.50 107 ILE A N 1
ATOM 888 C CA . ILE A 1 107 ? -0.617 5.037 4.102 1.00 92.50 107 ILE A CA 1
ATOM 889 C C . ILE A 1 107 ? -0.395 5.400 5.569 1.00 92.50 107 ILE A C 1
ATOM 891 O O . ILE A 1 107 ? -0.763 6.489 6.004 1.00 92.50 107 ILE A O 1
ATOM 895 N N . ALA A 1 108 ? 0.177 4.471 6.328 1.00 88.00 108 ALA A N 1
ATOM 896 C CA . ALA A 1 108 ? 0.426 4.635 7.756 1.00 88.00 108 ALA A CA 1
ATOM 897 C C . ALA A 1 108 ? 1.792 5.272 8.026 1.00 88.00 108 ALA A C 1
ATOM 899 O O . ALA A 1 108 ? 1.944 6.072 8.945 1.00 88.00 108 ALA A O 1
ATOM 900 N N . SER A 1 109 ? 2.794 4.914 7.222 1.00 82.81 109 SER A N 1
ATOM 901 C CA . SER A 1 109 ? 4.141 5.454 7.347 1.00 82.81 109 SER A CA 1
ATOM 902 C C . SER A 1 109 ? 4.837 5.479 5.994 1.00 82.81 109 SER A C 1
ATOM 904 O O . SER A 1 109 ? 4.742 4.539 5.197 1.00 82.81 109 SER A O 1
ATOM 906 N N . LEU A 1 110 ? 5.543 6.577 5.760 1.00 72.75 110 LEU A N 1
ATOM 907 C CA . LEU A 1 110 ? 6.475 6.743 4.661 1.00 72.75 110 LEU A CA 1
ATOM 908 C C . LEU A 1 110 ? 7.905 6.484 5.159 1.00 72.75 110 LEU A C 1
ATOM 910 O O . LEU A 1 110 ? 8.156 6.533 6.368 1.00 72.75 110 LEU A O 1
ATOM 914 N N . PRO A 1 111 ? 8.856 6.212 4.253 1.00 64.19 111 PRO A N 1
ATOM 915 C CA . PRO A 1 111 ? 10.253 6.065 4.627 1.00 64.19 111 PRO A CA 1
ATOM 916 C C . PRO A 1 111 ? 10.747 7.234 5.499 1.00 64.19 111 PRO A C 1
ATOM 918 O O . PRO A 1 111 ? 10.549 8.396 5.152 1.00 64.19 111 PRO A O 1
ATOM 921 N N . LYS A 1 112 ? 11.411 6.931 6.628 1.00 54.94 112 LYS A N 1
ATOM 922 C CA . LYS A 1 112 ? 11.862 7.927 7.631 1.00 54.94 112 LYS A CA 1
ATOM 923 C C . LYS A 1 112 ? 12.768 9.035 7.068 1.00 54.94 112 LYS A C 1
ATOM 925 O O . LYS A 1 112 ? 12.937 10.061 7.710 1.00 54.94 112 LYS A O 1
ATOM 930 N N . HIS A 1 113 ? 13.377 8.811 5.909 1.00 50.72 113 HIS A N 1
ATOM 931 C CA . HIS A 1 113 ? 14.274 9.741 5.222 1.00 50.72 113 HIS A CA 1
ATOM 932 C C . HIS A 1 113 ? 13.559 10.653 4.212 1.00 50.72 113 HIS A C 1
ATOM 934 O O . HIS A 1 113 ? 14.189 11.562 3.690 1.00 50.72 113 HIS A O 1
ATOM 940 N N . LEU A 1 114 ? 12.253 10.468 3.961 1.00 53.88 114 LEU A N 1
ATOM 941 C CA . LEU A 1 114 ? 11.424 11.473 3.278 1.00 53.88 114 LEU A CA 1
ATOM 942 C C . LEU A 1 114 ? 11.056 12.635 4.216 1.00 53.88 114 LEU A C 1
ATOM 944 O O . LEU A 1 114 ? 10.077 13.332 3.961 1.00 53.88 114 LEU A O 1
ATOM 948 N N . ASN A 1 115 ? 11.806 12.827 5.310 1.00 43.41 115 ASN A N 1
ATOM 949 C CA . ASN A 1 115 ? 11.684 14.001 6.162 1.00 43.41 115 ASN A CA 1
ATOM 950 C C . ASN A 1 115 ? 11.844 15.243 5.286 1.00 43.41 115 ASN A C 1
ATOM 952 O O . ASN A 1 115 ? 12.932 15.566 4.813 1.00 43.41 115 ASN A O 1
ATOM 956 N N . ILE A 1 116 ? 10.714 15.900 5.054 1.00 44.91 116 ILE A N 1
ATOM 957 C CA . ILE A 1 116 ? 10.657 17.260 4.556 1.00 44.91 116 ILE A CA 1
ATOM 958 C C . ILE A 1 116 ? 11.021 18.110 5.775 1.00 44.91 116 ILE A C 1
ATOM 960 O O . ILE A 1 116 ? 10.137 18.463 6.556 1.00 44.91 116 ILE A O 1
ATOM 964 N N . ASP A 1 117 ? 12.319 18.306 6.008 1.00 40.84 117 ASP A N 1
ATOM 965 C CA . ASP A 1 117 ? 12.777 19.408 6.861 1.00 40.84 117 ASP A CA 1
ATOM 966 C C . ASP A 1 117 ? 12.378 20.752 6.223 1.00 40.84 117 ASP A C 1
ATOM 968 O O . ASP A 1 117 ? 12.502 20.887 4.979 1.00 40.84 117 ASP A O 1
#

Secondary structure (DSSP, 8-state):
--TT--SS--HHHHHHHHHHIIIIIHHHHTTSS-HHHHHHHHHHHHSS---EEE-PPPSSS-SGGGEEEEE-TTS-EEEEE--EEEEETTTEEEEEEEETTTTEEEEEE--TT----

Sequence (117 aa):
EIEKIKNEYDFDFICDAIEHLALDYYKQLCGEITEDIRNDACSKVYNSYIEITKVNPPKITNTKDYEFTYNKKDGSIVKAEIDRHLYLGSEGRIYFIFDKEDKRIVIASLPKHLNID

pLDDT: mean 81.1, std 16.23, range [40.84, 96.56]

Radius of gyration: 15.66 Å; chains: 1; bounding box: 40×37×40 Å

Foldseek 3Di:
DVPPPDDDADVLLVVLLVVLCFPLVLCVVVVNDPPVVSQVVSCVPVVDDWDKDFADQDDDPPQVVQWDWDADPVRDIDIDGFGMWTDRPDPFTFTWDQDPVNSDIGTGDGGPVPPPD